Protein AF-A0A2N4XP64-F1 (afdb_monomer_lite)

Radius of gyration: 26.74 Å; chains: 1; bounding box: 37×32×99 Å

pLDDT: mean 75.16, std 13.18, range [38.91, 97.19]

Sequence (146 aa):
MRAGVMRKKNGFTLIELMITVAVIGILAAIAYPSFIDYVRKTKFAHAKDGVMQIGAQLERLVAQASSYPSAQPALGNEYADVTFSYGRSDTNRDYSLGGAMTSWKVWVGINSKGTRCGCSGGSCEAPSSSSFGATTTSCPSGTSAF

Foldseek 3Di:
DDDDDDDDPDDDDPVNVVVVVVVVVVVCVVVVVVVVVVVVVVLLVVQVVVQVVQVVVQVVVCVVPVAGDPDRDDDDPPPVQWDKDKDADPVWRKIKIKTDHPQWIWIWIATSVGFIKIATGRPGDTDHNPVCDNPDPDDPPRIDGD

Structure (mmCIF, N/CA/C/O backbone):
data_AF-A0A2N4XP64-F1
#
_entry.id   AF-A0A2N4XP64-F1
#
loop_
_atom_site.group_PDB
_atom_site.id
_atom_site.type_symbol
_atom_site.label_atom_id
_atom_site.label_alt_id
_atom_site.label_comp_id
_atom_site.label_asym_id
_atom_site.label_entity_id
_atom_site.label_seq_id
_atom_site.pdbx_PDB_ins_code
_atom_site.Cartn_x
_atom_site.Cartn_y
_atom_site.Cartn_z
_atom_site.occupancy
_atom_site.B_iso_or_equiv
_atom_site.auth_seq_id
_atom_site.auth_comp_id
_atom_site.auth_asym_id
_atom_site.auth_atom_id
_atom_site.pdbx_PDB_model_num
ATOM 1 N N . MET A 1 1 ? 5.456 22.746 70.317 1.00 54.84 1 MET A N 1
ATOM 2 C CA . MET A 1 1 ? 4.866 21.535 69.703 1.00 54.84 1 MET A CA 1
ATOM 3 C C . MET A 1 1 ? 4.216 21.947 68.385 1.00 54.84 1 MET A C 1
ATOM 5 O O . MET A 1 1 ? 3.324 22.780 68.415 1.00 54.84 1 MET A O 1
ATOM 9 N N . ARG A 1 2 ? 4.718 21.484 67.230 1.00 58.66 2 ARG A N 1
ATOM 10 C CA . ARG A 1 2 ? 4.145 21.802 65.907 1.00 58.66 2 ARG A CA 1
ATOM 11 C C . ARG A 1 2 ? 3.131 20.718 65.537 1.00 58.66 2 ARG A C 1
ATOM 13 O O . ARG A 1 2 ? 3.509 19.558 65.424 1.00 58.66 2 ARG A O 1
ATOM 20 N N . ALA A 1 3 ? 1.868 21.100 65.367 1.00 63.97 3 ALA A N 1
ATOM 21 C CA . ALA A 1 3 ? 0.824 20.208 64.879 1.00 63.97 3 ALA A CA 1
ATOM 22 C C . ALA A 1 3 ? 1.085 19.877 63.399 1.00 63.97 3 ALA A C 1
ATOM 24 O O . ALA A 1 3 ? 1.105 20.767 62.548 1.00 63.97 3 ALA A O 1
ATOM 25 N N . GLY A 1 4 ? 1.337 18.602 63.102 1.00 70.06 4 GLY A N 1
ATOM 26 C CA . GLY A 1 4 ? 1.486 18.112 61.736 1.00 70.06 4 GLY A CA 1
ATOM 27 C C . GLY A 1 4 ? 0.135 18.100 61.025 1.00 70.06 4 GLY A C 1
ATOM 28 O O . GLY A 1 4 ? -0.801 17.444 61.475 1.00 70.06 4 GLY A O 1
ATOM 29 N N . VAL A 1 5 ? 0.030 18.824 59.911 1.00 72.56 5 VAL A N 1
ATOM 30 C CA . VAL A 1 5 ? -1.145 18.789 59.031 1.00 72.56 5 VAL A CA 1
ATOM 31 C C . VAL A 1 5 ? -1.254 17.389 58.422 1.00 72.56 5 VAL A C 1
ATOM 33 O O . VAL A 1 5 ? -0.463 17.020 57.553 1.00 72.56 5 VAL A O 1
ATOM 36 N N . MET A 1 6 ? -2.235 16.600 58.867 1.00 71.12 6 MET A N 1
ATOM 37 C CA . MET A 1 6 ? -2.544 15.307 58.258 1.00 71.12 6 MET A CA 1
ATOM 38 C C . MET A 1 6 ? -3.151 15.528 56.870 1.00 71.12 6 MET A C 1
ATOM 40 O O . MET A 1 6 ? -4.303 15.936 56.727 1.00 71.12 6 MET A O 1
ATOM 44 N N . ARG A 1 7 ? -2.365 15.264 55.823 1.00 73.44 7 ARG A N 1
ATOM 45 C CA . ARG A 1 7 ? -2.844 15.230 54.437 1.00 73.44 7 ARG A CA 1
ATOM 46 C C . ARG A 1 7 ? -3.786 14.033 54.279 1.00 73.44 7 ARG A C 1
ATOM 48 O O . ARG A 1 7 ? -3.355 12.886 54.374 1.00 73.44 7 ARG A O 1
ATOM 55 N N . LYS A 1 8 ? -5.074 14.300 54.049 1.00 75.19 8 LYS A N 1
ATOM 56 C CA . LYS A 1 8 ? -6.086 13.275 53.758 1.00 75.19 8 LYS A CA 1
ATOM 57 C C . LYS A 1 8 ? -5.679 12.544 52.470 1.00 75.19 8 LYS A C 1
ATOM 59 O O . LYS A 1 8 ? -5.514 13.179 51.430 1.00 75.19 8 LYS A O 1
ATOM 64 N N . LYS A 1 9 ? -5.456 11.229 52.544 1.00 71.94 9 LYS A N 1
ATOM 65 C CA . LYS A 1 9 ? -5.210 10.398 51.358 1.00 71.94 9 LYS A CA 1
ATOM 66 C C . LYS A 1 9 ? -6.552 10.168 50.660 1.00 71.94 9 LYS A C 1
ATOM 68 O O . LYS A 1 9 ? -7.346 9.356 51.123 1.00 71.94 9 LYS A O 1
ATOM 73 N N . ASN A 1 10 ? -6.813 10.906 49.584 1.00 75.81 10 ASN A N 1
ATOM 74 C CA . ASN A 1 10 ? -7.974 10.680 48.725 1.00 75.81 10 ASN A CA 1
ATOM 75 C C . ASN A 1 10 ? -7.633 9.526 47.771 1.00 75.81 10 ASN A C 1
ATOM 77 O O . ASN A 1 10 ? -6.862 9.710 46.833 1.00 75.81 10 ASN A O 1
ATOM 81 N N . GLY A 1 11 ? -8.121 8.323 48.076 1.00 78.75 11 GLY A N 1
ATOM 82 C CA . GLY A 1 11 ? -7.993 7.153 47.206 1.00 78.75 11 GLY A CA 1
ATOM 83 C C . GLY A 1 11 ? -9.131 7.083 46.187 1.00 78.75 11 GLY A C 1
ATOM 84 O O . GLY A 1 11 ? -10.238 7.536 46.472 1.00 78.75 11 GLY A O 1
ATOM 85 N N . PHE A 1 12 ? -8.850 6.505 45.020 1.00 80.88 12 PHE A N 1
ATOM 86 C CA . PHE A 1 12 ? -9.845 6.203 43.988 1.00 80.88 12 PHE A CA 1
ATOM 87 C C . PHE A 1 12 ? -10.814 5.131 44.496 1.00 80.88 12 PHE A C 1
ATOM 89 O O . PHE A 1 12 ? -10.389 4.158 45.127 1.00 80.88 12 PHE A O 1
ATOM 96 N N . THR A 1 13 ? -12.108 5.287 44.233 1.00 91.00 13 THR A N 1
ATOM 97 C CA . THR A 1 13 ? -13.093 4.270 44.629 1.00 91.00 13 THR A CA 1
ATOM 98 C C . THR A 1 13 ? -13.193 3.171 43.567 1.00 91.00 13 THR A C 1
ATOM 100 O O . THR A 1 13 ? -13.011 3.420 42.376 1.00 91.00 13 THR A O 1
ATOM 103 N N . LEU A 1 14 ? -13.503 1.935 43.977 1.00 91.56 14 LEU A N 1
ATOM 104 C CA . LEU A 1 14 ? -13.661 0.808 43.042 1.00 91.56 14 LEU A CA 1
ATOM 105 C C . LEU A 1 14 ? -14.789 1.077 42.032 1.00 91.56 14 LEU A C 1
ATOM 107 O O . LEU A 1 14 ? -14.674 0.739 40.857 1.00 91.56 14 LEU A O 1
ATOM 111 N N . ILE A 1 15 ? -15.845 1.760 42.478 1.00 93.81 15 ILE A N 1
ATOM 112 C CA . ILE A 1 15 ? -16.968 2.145 41.622 1.00 93.81 15 ILE A CA 1
ATOM 113 C C . ILE A 1 15 ? -16.580 3.203 40.580 1.00 93.81 15 ILE A C 1
ATOM 115 O O . ILE A 1 15 ? -16.998 3.104 39.430 1.00 93.81 15 ILE A O 1
ATOM 119 N N . GLU A 1 16 ? -15.728 4.165 40.937 1.00 92.81 16 GLU A N 1
ATOM 120 C CA . GLU A 1 16 ? -15.225 5.185 40.008 1.00 92.81 16 GLU A CA 1
ATOM 121 C C . GLU A 1 16 ? -14.384 4.554 38.894 1.00 92.81 16 GLU A C 1
ATOM 123 O O . GLU A 1 16 ? -14.522 4.924 37.726 1.00 92.81 16 GLU A O 1
ATOM 128 N N . LEU A 1 17 ? -13.594 3.530 39.236 1.00 91.88 17 LEU A N 1
ATOM 129 C CA . LEU A 1 17 ? -12.830 2.742 38.271 1.00 91.88 17 LEU A CA 1
ATOM 130 C C . LEU A 1 17 ? -13.736 1.902 37.356 1.00 91.88 17 LEU A C 1
ATOM 132 O O . LEU A 1 17 ? -13.514 1.845 36.149 1.00 91.88 17 LEU A O 1
ATOM 136 N N . MET A 1 18 ? -14.791 1.283 37.894 1.00 94.38 18 MET A N 1
ATOM 137 C CA . MET A 1 18 ? -15.735 0.514 37.074 1.00 94.38 18 MET A CA 1
ATOM 138 C C . MET A 1 18 ? -16.454 1.383 36.041 1.00 94.38 18 MET A C 1
ATOM 140 O O . MET A 1 18 ? -16.577 0.984 34.882 1.00 94.38 18 MET A O 1
ATOM 144 N N . ILE A 1 19 ? -16.882 2.584 36.434 1.00 95.31 19 ILE A N 1
ATOM 145 C CA . ILE A 1 19 ? -17.546 3.514 35.517 1.00 95.31 19 ILE A CA 1
ATOM 146 C C . ILE A 1 19 ? -16.560 4.014 34.454 1.00 95.31 19 ILE A C 1
ATOM 148 O O . ILE A 1 19 ? -16.902 4.040 33.274 1.00 95.31 19 ILE A O 1
ATOM 152 N N . THR A 1 20 ? -15.323 4.360 34.826 1.00 95.69 20 THR A N 1
ATOM 153 C CA . THR A 1 20 ? -14.322 4.820 33.844 1.00 95.69 20 THR A CA 1
ATOM 154 C C . THR A 1 20 ? -13.982 3.746 32.815 1.00 95.69 20 THR A C 1
ATOM 156 O O . THR A 1 20 ? -13.951 4.047 31.622 1.00 95.69 20 THR A O 1
ATOM 159 N N . VAL A 1 21 ? -13.795 2.490 33.230 1.00 95.81 21 VAL A N 1
ATOM 160 C CA . VAL A 1 21 ? -13.543 1.383 32.290 1.00 95.81 21 VAL A CA 1
ATOM 161 C C . VAL A 1 21 ? -14.752 1.142 31.382 1.00 95.81 21 VAL A C 1
ATOM 163 O O . VAL A 1 21 ? -14.569 0.930 30.184 1.00 95.81 21 VAL A O 1
ATOM 166 N N . ALA A 1 22 ? -15.978 1.240 31.908 1.00 96.31 22 ALA A N 1
ATOM 167 C CA . ALA A 1 22 ? -17.191 1.122 31.100 1.00 96.31 22 ALA A CA 1
ATOM 168 C C . ALA A 1 22 ? -17.268 2.210 30.012 1.00 96.31 22 ALA A C 1
ATOM 170 O O . ALA A 1 22 ? -17.538 1.903 28.851 1.00 96.31 22 ALA A O 1
ATOM 171 N N . VAL A 1 23 ? -16.961 3.468 30.352 1.00 97.06 23 VAL A N 1
ATOM 172 C CA . VAL A 1 23 ? -16.937 4.580 29.385 1.00 97.06 23 VAL A CA 1
ATOM 173 C C . VAL A 1 23 ? -15.839 4.382 28.335 1.00 97.06 23 VAL A C 1
ATOM 175 O O . VAL A 1 23 ? -16.106 4.528 27.142 1.00 97.06 23 VAL A O 1
ATOM 178 N N . ILE A 1 24 ? -14.623 3.998 28.743 1.00 97.19 24 ILE A N 1
ATOM 179 C CA . ILE A 1 24 ? -13.517 3.723 27.809 1.00 97.19 24 ILE A CA 1
ATOM 180 C C . ILE A 1 24 ? -13.876 2.569 26.864 1.00 97.19 24 ILE A C 1
ATOM 182 O O . ILE A 1 24 ? -13.589 2.658 25.673 1.00 97.19 24 ILE A O 1
ATOM 186 N N . GLY A 1 25 ? -14.545 1.521 27.356 1.00 97.00 25 GLY A N 1
ATOM 187 C CA . GLY A 1 25 ? -15.003 0.398 26.536 1.00 97.00 25 GLY A CA 1
ATOM 188 C C . GLY A 1 25 ? -15.965 0.825 25.423 1.00 97.00 25 GLY A C 1
ATOM 189 O O . GLY A 1 25 ? -15.792 0.418 24.274 1.00 97.00 25 GLY A O 1
ATOM 190 N N . ILE A 1 26 ? -16.927 1.702 25.734 1.00 96.69 26 ILE A N 1
ATOM 191 C CA . ILE A 1 26 ? -17.875 2.247 24.747 1.00 96.69 26 ILE A CA 1
ATOM 192 C C . ILE A 1 26 ? -17.138 3.080 23.689 1.00 96.69 26 ILE A C 1
ATOM 194 O O . ILE A 1 26 ? -17.367 2.906 22.492 1.00 96.69 26 ILE A O 1
ATOM 198 N N . LEU A 1 27 ? -16.221 3.955 24.114 1.00 97.06 27 LEU A N 1
ATOM 199 C CA . LEU A 1 27 ? -15.435 4.780 23.193 1.00 97.06 27 LEU A CA 1
ATOM 200 C C . LEU A 1 27 ? -14.538 3.924 22.292 1.00 97.06 27 LEU A C 1
ATOM 202 O O . LEU A 1 27 ? -14.487 4.149 21.083 1.00 97.06 27 LEU A O 1
ATOM 206 N N . ALA A 1 28 ? -13.865 2.919 22.858 1.00 96.06 28 ALA A N 1
ATOM 207 C CA . ALA A 1 28 ? -12.986 2.020 22.122 1.00 96.06 28 ALA A CA 1
ATOM 208 C C . ALA A 1 28 ? -13.750 1.205 21.070 1.00 96.06 28 ALA A C 1
ATOM 210 O O . ALA A 1 28 ? -13.258 1.061 19.954 1.00 96.06 28 ALA A O 1
ATOM 211 N N . ALA A 1 29 ? -14.964 0.736 21.377 1.00 95.56 29 ALA A N 1
ATOM 212 C CA . ALA A 1 29 ? -15.784 -0.028 20.435 1.00 95.56 29 ALA A CA 1
ATOM 213 C C . ALA A 1 29 ? -16.097 0.751 19.143 1.00 95.56 29 ALA A C 1
ATOM 215 O O . ALA A 1 29 ? -16.116 0.169 18.061 1.00 95.56 29 ALA A O 1
ATOM 216 N N . ILE A 1 30 ? -16.298 2.069 19.243 1.00 95.12 30 ILE A N 1
ATOM 217 C CA . ILE A 1 30 ? -16.590 2.935 18.090 1.00 95.12 30 ILE A CA 1
ATOM 218 C C . ILE A 1 30 ? -15.292 3.415 17.419 1.00 95.12 30 ILE A C 1
ATOM 220 O O . ILE A 1 30 ? -15.194 3.452 16.192 1.00 95.12 30 ILE A O 1
ATOM 224 N N . ALA A 1 31 ? -14.278 3.774 18.209 1.00 95.06 31 ALA A N 1
ATOM 225 C CA . ALA A 1 31 ? -13.039 4.360 17.702 1.00 95.06 31 ALA A CA 1
ATOM 226 C C . ALA A 1 31 ? -12.111 3.336 17.029 1.00 95.06 31 ALA A C 1
ATOM 228 O O . ALA A 1 31 ? -11.453 3.658 16.039 1.00 95.06 31 ALA A O 1
ATOM 229 N N . TYR A 1 32 ? -12.059 2.102 17.537 1.00 94.25 32 TYR A N 1
ATOM 230 C CA . TYR A 1 32 ? -11.142 1.068 17.060 1.00 94.25 32 TYR A CA 1
ATOM 231 C C . TYR A 1 32 ? -11.299 0.709 15.569 1.00 94.25 32 TYR A C 1
ATOM 233 O O . TYR A 1 32 ? -10.291 0.754 14.858 1.00 94.25 32 TYR A O 1
ATOM 241 N N . PRO A 1 33 ? -12.506 0.406 15.038 1.00 92.75 33 PRO A N 1
ATOM 242 C CA . PRO A 1 33 ? -12.648 0.096 13.613 1.00 92.75 33 PRO A CA 1
ATOM 243 C C . PRO A 1 33 ? -12.250 1.281 12.719 1.00 92.75 33 PRO A C 1
ATOM 245 O O . PRO A 1 33 ? -11.524 1.100 11.743 1.00 92.75 33 PRO A O 1
ATOM 248 N N . SER A 1 34 ? -12.637 2.503 13.103 1.00 92.50 34 SER A N 1
ATOM 249 C CA . SER A 1 34 ? -12.284 3.731 12.375 1.00 92.50 34 SER A CA 1
ATOM 250 C C . SER A 1 34 ? -10.768 3.959 12.320 1.00 92.50 34 SER A C 1
ATOM 252 O O . SER A 1 34 ? -10.216 4.305 11.273 1.00 92.50 34 SER A O 1
ATOM 254 N N . PHE A 1 35 ? -10.066 3.699 13.427 1.00 91.69 35 PHE A N 1
ATOM 255 C CA . PHE A 1 35 ? -8.613 3.827 13.488 1.00 91.69 35 PHE A CA 1
ATOM 256 C C . PHE A 1 35 ? -7.897 2.845 12.549 1.00 91.69 35 PHE A C 1
ATOM 258 O O . PHE A 1 35 ? -6.954 3.231 11.856 1.00 91.69 35 PHE A O 1
ATOM 265 N N . ILE A 1 36 ? -8.358 1.594 12.467 1.00 89.38 36 ILE A N 1
ATOM 266 C CA . ILE A 1 36 ? -7.77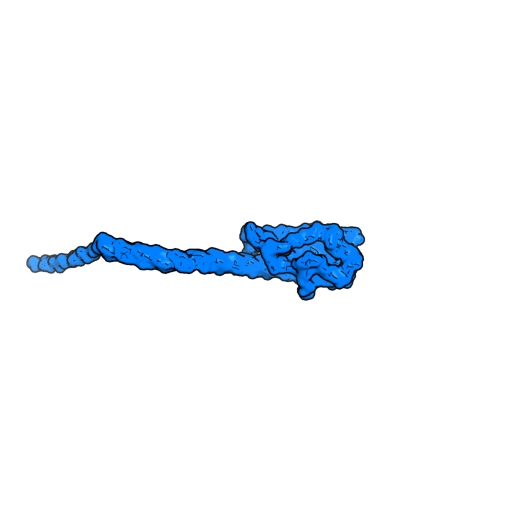8 0.603 11.549 1.00 89.38 36 ILE A CA 1
ATOM 267 C C . ILE A 1 36 ? -7.942 1.052 10.093 1.00 89.38 36 ILE A C 1
ATOM 269 O O . ILE A 1 36 ? -6.991 0.969 9.312 1.00 89.38 36 ILE A O 1
ATOM 273 N N . ASP A 1 37 ? -9.119 1.552 9.720 1.00 86.88 37 ASP A N 1
ATOM 274 C CA . ASP A 1 37 ? -9.362 2.042 8.363 1.00 86.88 37 ASP A CA 1
ATOM 275 C C . ASP A 1 37 ? -8.524 3.278 8.029 1.00 86.88 37 ASP A C 1
ATOM 277 O O . ASP A 1 37 ? -8.024 3.396 6.907 1.00 86.88 37 ASP A O 1
ATOM 281 N N . TYR A 1 38 ? -8.305 4.170 8.998 1.00 88.94 38 TYR A N 1
ATOM 282 C CA . TYR A 1 38 ? -7.394 5.301 8.836 1.00 88.94 38 TYR A CA 1
ATOM 283 C C . TYR A 1 38 ? -5.968 4.832 8.520 1.00 88.94 38 TYR A C 1
ATOM 285 O O . TYR A 1 38 ? -5.384 5.269 7.529 1.00 88.94 38 TYR A O 1
ATOM 293 N N . VAL A 1 39 ? -5.439 3.879 9.293 1.00 86.88 39 VAL A N 1
ATOM 294 C CA . VAL A 1 39 ? -4.099 3.318 9.062 1.00 86.88 39 VAL A CA 1
ATOM 295 C C . VAL A 1 39 ? -4.004 2.605 7.707 1.00 86.88 39 VAL A C 1
ATOM 297 O O . VAL A 1 39 ? -2.980 2.689 7.037 1.00 86.88 39 VAL A O 1
ATOM 300 N N . ARG A 1 40 ? -5.062 1.928 7.243 1.00 82.94 40 ARG A N 1
ATOM 301 C CA . ARG A 1 40 ? -5.082 1.336 5.890 1.00 82.94 40 ARG A CA 1
ATOM 302 C C . ARG A 1 40 ? -5.022 2.401 4.792 1.00 82.94 40 ARG A C 1
ATOM 304 O O . ARG A 1 40 ? -4.334 2.205 3.794 1.00 82.94 40 ARG A O 1
ATOM 311 N N . LYS A 1 41 ? -5.730 3.521 4.962 1.00 83.81 41 LYS A N 1
ATOM 312 C CA . LYS A 1 41 ? -5.743 4.623 3.986 1.00 83.81 41 LYS A CA 1
ATOM 313 C C . LYS A 1 41 ? -4.395 5.330 3.895 1.00 83.81 41 LYS A C 1
ATOM 315 O O . LYS A 1 41 ? -3.956 5.624 2.786 1.00 83.81 41 LYS A O 1
ATOM 320 N N . THR A 1 42 ? -3.733 5.582 5.026 1.00 85.31 42 THR A N 1
ATOM 321 C CA . THR A 1 42 ? -2.398 6.203 5.031 1.00 85.31 42 THR A CA 1
ATOM 322 C C . THR A 1 42 ? -1.382 5.307 4.337 1.00 85.31 42 THR A C 1
ATOM 324 O O . THR A 1 42 ? -0.663 5.759 3.453 1.00 85.31 42 THR A O 1
ATOM 327 N N . LYS A 1 43 ? -1.407 4.010 4.647 1.00 80.94 43 LYS A N 1
ATOM 328 C CA . LYS A 1 43 ? -0.632 2.982 3.951 1.00 80.94 43 LYS A CA 1
ATOM 329 C C . LYS A 1 43 ? -0.862 3.040 2.439 1.00 80.94 43 LYS A C 1
ATOM 331 O O . LYS A 1 43 ? 0.084 3.241 1.683 1.00 80.94 43 LYS A O 1
ATOM 336 N N . PHE A 1 44 ? -2.108 2.969 1.981 1.00 79.38 44 PHE A N 1
ATOM 337 C CA . PHE A 1 44 ? -2.414 3.059 0.552 1.00 79.38 44 PHE A CA 1
ATOM 338 C C . PHE A 1 44 ? -1.869 4.338 -0.111 1.00 79.38 44 PHE A C 1
ATOM 340 O O . PHE A 1 44 ? -1.342 4.270 -1.222 1.00 79.38 44 PHE A O 1
ATOM 347 N N . ALA A 1 45 ? -1.949 5.485 0.570 1.00 82.88 45 ALA A N 1
ATOM 348 C CA . ALA A 1 45 ? -1.354 6.728 0.085 1.00 82.88 45 ALA A CA 1
ATOM 349 C C . ALA A 1 45 ? 0.168 6.597 -0.087 1.00 82.88 45 ALA A C 1
ATOM 351 O O . ALA A 1 45 ? 0.681 6.917 -1.153 1.00 82.88 45 ALA A O 1
ATOM 352 N N . HIS A 1 46 ? 0.870 6.009 0.887 1.00 82.75 46 HIS A N 1
ATOM 353 C CA . HIS A 1 46 ? 2.306 5.733 0.782 1.00 82.75 46 HIS A CA 1
ATOM 354 C C . HIS A 1 46 ? 2.662 4.822 -0.402 1.00 82.75 46 HIS A C 1
ATOM 356 O O . HIS A 1 46 ? 3.624 5.097 -1.118 1.00 82.75 46 HIS A O 1
ATOM 362 N N . ALA A 1 47 ? 1.879 3.766 -0.662 1.00 78.25 47 ALA A N 1
ATOM 363 C CA . ALA A 1 47 ? 2.088 2.929 -1.848 1.00 78.25 47 ALA A CA 1
ATOM 364 C C . ALA A 1 47 ? 1.907 3.726 -3.143 1.00 78.25 47 ALA A C 1
ATOM 366 O O . ALA A 1 47 ? 2.727 3.612 -4.053 1.00 78.25 47 ALA A O 1
ATOM 367 N N . LYS A 1 48 ? 0.848 4.538 -3.230 1.00 79.19 48 LYS A N 1
ATOM 368 C CA . LYS A 1 48 ? 0.587 5.376 -4.403 1.00 79.19 48 LYS A CA 1
ATOM 369 C C . LYS A 1 48 ? 1.726 6.367 -4.641 1.00 79.19 48 LYS A C 1
ATOM 371 O O . LYS A 1 48 ? 2.223 6.449 -5.762 1.00 79.19 48 LYS A O 1
ATOM 376 N N . ASP A 1 49 ? 2.161 7.061 -3.598 1.00 83.50 49 ASP A N 1
ATOM 377 C CA . ASP A 1 49 ? 3.235 8.048 -3.680 1.00 83.50 49 ASP A CA 1
ATOM 378 C C . ASP A 1 49 ? 4.555 7.392 -4.097 1.00 83.50 49 ASP A C 1
ATOM 380 O O . ASP A 1 49 ? 5.207 7.864 -5.029 1.00 83.50 49 ASP A O 1
ATOM 384 N N . GLY A 1 50 ? 4.910 6.252 -3.493 1.00 81.31 50 GLY A N 1
ATOM 385 C CA . GLY A 1 50 ? 6.109 5.499 -3.864 1.00 81.31 50 GLY A CA 1
ATOM 386 C C . GLY A 1 50 ? 6.089 5.038 -5.324 1.00 81.31 50 GLY A C 1
ATOM 387 O O . GLY A 1 50 ? 7.073 5.204 -6.047 1.00 81.31 50 GLY A O 1
ATOM 388 N N . VAL A 1 51 ? 4.947 4.530 -5.800 1.00 77.62 51 VAL A N 1
ATOM 389 C CA . VAL A 1 51 ? 4.778 4.113 -7.200 1.00 77.62 51 VAL A CA 1
ATOM 390 C C . VAL A 1 51 ? 4.928 5.302 -8.162 1.00 77.62 51 VAL A C 1
ATOM 392 O O . VAL A 1 51 ? 5.618 5.188 -9.177 1.00 77.62 51 VAL A O 1
ATOM 395 N N . MET A 1 52 ? 4.348 6.463 -7.842 1.00 80.12 52 MET A N 1
ATOM 396 C CA . MET A 1 52 ? 4.485 7.671 -8.667 1.00 80.12 52 MET A CA 1
ATOM 397 C C . MET A 1 52 ? 5.920 8.211 -8.686 1.00 80.12 52 MET A C 1
ATOM 399 O O . MET A 1 52 ? 6.412 8.610 -9.743 1.00 80.12 52 MET A O 1
ATOM 403 N N . GLN A 1 53 ? 6.612 8.188 -7.546 1.00 83.06 53 GLN A N 1
ATOM 404 C CA . GLN A 1 53 ? 8.002 8.632 -7.453 1.00 83.06 53 GLN A CA 1
ATOM 405 C C . GLN A 1 53 ? 8.941 7.757 -8.290 1.00 83.06 53 GLN A C 1
ATOM 407 O O . GLN A 1 53 ? 9.757 8.293 -9.041 1.00 83.06 53 GLN A O 1
ATOM 412 N N . ILE A 1 54 ? 8.811 6.427 -8.222 1.00 78.81 54 ILE A N 1
ATOM 413 C CA . ILE A 1 54 ? 9.614 5.524 -9.064 1.00 78.81 54 ILE A CA 1
ATOM 414 C C . ILE A 1 54 ? 9.262 5.722 -10.537 1.00 78.81 54 ILE A C 1
ATOM 416 O O . ILE A 1 54 ? 10.168 5.765 -11.364 1.00 78.81 54 ILE A O 1
ATOM 420 N N . GLY A 1 55 ? 7.977 5.874 -10.879 1.00 77.62 55 GLY A N 1
ATOM 421 C CA . GLY A 1 55 ? 7.549 6.157 -12.251 1.00 77.62 55 GLY A CA 1
ATOM 422 C C . GLY A 1 55 ? 8.256 7.385 -12.830 1.00 77.62 55 GLY A C 1
ATOM 423 O O . GLY A 1 55 ? 8.867 7.307 -13.893 1.00 77.62 55 GLY A O 1
ATOM 424 N N . ALA A 1 56 ? 8.291 8.484 -12.073 1.00 81.75 56 ALA A N 1
ATOM 425 C CA . ALA A 1 56 ? 8.999 9.697 -12.475 1.00 81.75 56 ALA A CA 1
ATOM 426 C C . ALA A 1 56 ? 10.522 9.494 -12.604 1.00 81.75 56 ALA A C 1
ATOM 428 O O . ALA A 1 56 ? 11.151 10.055 -13.503 1.00 81.75 56 ALA A O 1
ATOM 429 N N . GLN A 1 57 ? 11.138 8.695 -11.727 1.00 82.25 57 GLN A N 1
ATOM 430 C CA . GLN A 1 57 ? 12.561 8.354 -11.842 1.00 82.25 57 GLN A CA 1
ATOM 431 C C . GLN A 1 57 ? 12.844 7.508 -13.090 1.00 82.25 57 GLN A C 1
ATOM 433 O O . GLN A 1 57 ? 13.808 7.781 -13.802 1.00 82.25 57 GLN A O 1
ATOM 438 N N . LEU A 1 58 ? 11.990 6.527 -13.390 1.00 78.50 58 LEU A N 1
ATOM 439 C CA . LEU A 1 58 ? 12.088 5.703 -14.594 1.00 78.50 58 LEU A CA 1
ATOM 440 C C . LEU A 1 58 ? 11.996 6.557 -15.858 1.00 78.50 58 LEU A C 1
ATOM 442 O O . LEU A 1 58 ? 12.815 6.392 -16.755 1.00 78.50 58 LEU A O 1
ATOM 446 N N . GLU A 1 59 ? 11.066 7.510 -15.910 1.00 80.38 59 GLU A N 1
ATOM 447 C CA . GLU A 1 59 ? 10.939 8.440 -17.038 1.00 80.38 59 GLU A CA 1
ATOM 448 C C . GLU A 1 59 ? 12.197 9.291 -17.237 1.00 80.38 59 GLU A C 1
ATOM 450 O O . GLU A 1 59 ? 12.664 9.447 -18.366 1.00 80.38 59 GLU A O 1
ATOM 455 N N . ARG A 1 60 ? 12.803 9.787 -16.148 1.00 84.62 60 ARG A N 1
ATOM 456 C CA . ARG A 1 60 ? 14.086 10.509 -16.215 1.00 84.62 60 ARG A CA 1
ATOM 457 C C . ARG A 1 60 ? 15.211 9.625 -16.752 1.00 84.62 60 ARG A C 1
ATOM 459 O O . ARG A 1 60 ? 16.001 10.089 -17.568 1.00 84.62 60 ARG A O 1
ATOM 466 N N . LEU A 1 61 ? 15.281 8.366 -16.317 1.00 82.75 61 LEU A N 1
ATOM 467 C CA . LEU A 1 61 ? 16.292 7.416 -16.789 1.00 82.75 61 LEU A CA 1
ATOM 468 C C . LEU A 1 61 ? 16.095 7.068 -18.266 1.00 82.75 61 LEU A C 1
ATOM 470 O O . LEU A 1 61 ? 17.065 7.027 -19.015 1.00 82.75 61 LEU A O 1
ATOM 474 N N . VAL A 1 62 ? 14.855 6.879 -18.713 1.00 82.31 62 VAL A N 1
ATOM 475 C CA . VAL A 1 62 ? 14.545 6.591 -20.122 1.00 82.31 62 VAL A CA 1
ATOM 476 C C . VAL A 1 62 ? 14.859 7.784 -21.012 1.00 82.31 62 VAL A C 1
ATOM 478 O O . VAL A 1 62 ? 15.394 7.595 -22.102 1.00 82.31 62 VAL A O 1
ATOM 481 N N . ALA A 1 63 ? 14.610 9.007 -20.538 1.00 84.88 63 ALA A N 1
ATOM 482 C CA . ALA A 1 63 ? 15.008 10.218 -21.249 1.00 84.88 63 ALA A CA 1
ATOM 483 C C . ALA A 1 63 ? 16.534 10.312 -21.457 1.00 84.88 63 ALA A C 1
ATOM 485 O O . ALA A 1 63 ? 16.975 10.914 -22.431 1.00 84.88 63 ALA A O 1
ATOM 486 N N . GLN A 1 64 ? 17.341 9.700 -20.580 1.00 86.31 64 GLN A N 1
ATOM 487 C CA . GLN A 1 64 ? 18.806 9.685 -20.684 1.00 86.31 64 GLN A CA 1
ATOM 488 C C . GLN A 1 64 ? 19.350 8.470 -21.455 1.00 86.31 64 GLN A C 1
ATOM 490 O O . GLN A 1 64 ? 20.265 8.609 -22.260 1.00 86.31 64 GLN A O 1
ATOM 495 N N . ALA A 1 65 ? 18.800 7.278 -21.216 1.00 79.44 65 ALA A N 1
ATOM 496 C CA . ALA A 1 65 ? 19.339 5.997 -21.685 1.00 79.44 65 ALA A CA 1
ATOM 497 C C . ALA A 1 65 ? 18.509 5.335 -22.806 1.00 79.44 65 ALA A C 1
ATOM 499 O O . ALA A 1 65 ? 18.799 4.206 -23.206 1.00 79.44 65 ALA A O 1
ATOM 500 N N . SER A 1 66 ? 17.460 6.005 -23.310 1.00 79.06 66 SER A N 1
ATOM 501 C CA . SER A 1 66 ? 16.541 5.543 -24.376 1.00 79.06 66 SER A CA 1
ATOM 502 C C . SER A 1 66 ? 15.841 4.197 -24.123 1.00 79.06 66 SER A C 1
ATOM 504 O O . SER A 1 66 ? 15.177 3.648 -25.008 1.00 79.06 66 SER A O 1
ATOM 506 N N . SER A 1 67 ? 15.992 3.640 -22.925 1.00 76.44 67 SER A N 1
ATOM 507 C CA . SER A 1 67 ? 15.451 2.352 -22.514 1.00 76.44 67 SER A CA 1
ATOM 508 C C . SER A 1 67 ? 15.194 2.354 -21.011 1.00 76.44 67 SER A C 1
ATOM 510 O O . SER A 1 67 ? 15.864 3.059 -20.254 1.00 76.44 67 SER A O 1
ATOM 512 N N . TYR A 1 68 ? 14.202 1.577 -20.575 1.00 76.50 68 TYR A N 1
ATOM 513 C CA . TYR A 1 68 ? 13.972 1.337 -19.151 1.00 76.50 68 TYR A CA 1
ATOM 514 C C . TYR A 1 68 ? 15.168 0.571 -18.553 1.00 76.50 68 TYR A C 1
ATOM 516 O O . TYR A 1 68 ? 15.879 -0.089 -19.304 1.00 76.50 68 TYR A O 1
ATOM 524 N N . PRO A 1 69 ? 15.453 0.652 -17.244 1.00 78.00 69 PRO A N 1
ATOM 525 C CA . PRO A 1 69 ? 16.493 -0.151 -16.592 1.00 78.00 69 PRO A CA 1
ATOM 526 C C . PRO A 1 69 ? 16.062 -1.621 -16.434 1.00 78.00 69 PRO A C 1
ATOM 528 O O . PRO A 1 69 ? 14.882 -1.935 -16.457 1.00 78.00 69 PRO A O 1
ATOM 531 N N . SER A 1 70 ? 16.998 -2.571 -16.349 1.00 74.00 70 SER A N 1
ATOM 532 C CA . SER A 1 70 ? 16.677 -4.002 -16.141 1.00 74.00 70 SER A CA 1
ATOM 533 C C . SER A 1 70 ? 16.456 -4.358 -14.669 1.00 74.00 70 SER A C 1
ATOM 535 O O . SER A 1 70 ? 15.914 -5.415 -14.361 1.00 74.00 70 SER A O 1
ATOM 537 N N . ALA A 1 71 ? 16.842 -3.459 -13.766 1.00 71.25 71 ALA A N 1
ATOM 538 C CA . ALA A 1 71 ? 16.615 -3.566 -12.336 1.00 71.25 71 ALA A CA 1
ATOM 539 C C . ALA A 1 71 ? 15.666 -2.458 -11.871 1.00 71.25 71 ALA A C 1
ATOM 541 O O . ALA A 1 71 ? 15.654 -1.358 -12.432 1.00 71.25 71 ALA A O 1
ATOM 542 N N . GLN A 1 72 ? 14.899 -2.747 -10.819 1.00 68.38 72 GLN A N 1
ATOM 543 C CA . GLN A 1 72 ? 14.102 -1.735 -10.137 1.00 68.38 72 GLN A CA 1
ATOM 544 C C . GLN A 1 72 ? 15.027 -0.604 -9.659 1.00 68.38 72 GLN A C 1
ATOM 546 O O . GLN A 1 72 ? 16.037 -0.899 -9.012 1.00 68.38 72 GLN A O 1
ATOM 551 N N . PRO A 1 73 ? 14.704 0.674 -9.924 1.00 68.69 73 PRO A N 1
ATOM 552 C CA . PRO A 1 73 ? 15.386 1.784 -9.275 1.00 68.69 73 PRO A CA 1
ATOM 553 C C . PRO A 1 73 ? 15.300 1.593 -7.763 1.00 68.69 73 PRO A C 1
ATOM 555 O O . PRO A 1 73 ? 14.212 1.368 -7.228 1.00 68.69 73 PRO A O 1
ATOM 558 N N . ALA A 1 74 ? 16.441 1.628 -7.077 1.00 65.38 74 ALA A N 1
ATOM 559 C CA . ALA A 1 74 ? 16.455 1.518 -5.629 1.00 65.38 74 ALA A CA 1
ATOM 560 C C . ALA A 1 74 ? 15.709 2.723 -5.048 1.00 65.38 74 ALA A C 1
ATOM 562 O O . ALA A 1 74 ? 16.218 3.842 -5.063 1.00 65.38 74 ALA A O 1
ATOM 563 N N . LEU A 1 75 ? 14.508 2.497 -4.523 1.00 60.53 75 LEU A N 1
ATOM 564 C CA . LEU A 1 75 ? 14.025 3.371 -3.477 1.00 60.53 75 LEU A CA 1
ATOM 565 C C . LEU A 1 75 ? 14.749 2.970 -2.202 1.00 60.53 75 LEU A C 1
ATOM 567 O O . LEU A 1 75 ? 14.849 1.783 -1.883 1.00 60.53 75 LEU A O 1
ATOM 571 N N . GLY A 1 76 ? 15.223 3.964 -1.455 1.00 55.34 76 GLY A N 1
ATOM 572 C CA . GLY A 1 76 ? 15.432 3.754 -0.031 1.00 55.34 76 GLY A CA 1
ATOM 573 C C . GLY A 1 76 ? 14.148 3.170 0.559 1.00 55.34 76 GLY A C 1
ATOM 574 O O . GLY A 1 76 ? 13.056 3.454 0.070 1.00 55.34 76 GLY A O 1
ATOM 575 N N . ASN A 1 77 ? 14.277 2.320 1.571 1.00 53.91 77 ASN A N 1
ATOM 576 C CA . ASN A 1 77 ? 13.169 1.634 2.241 1.00 53.91 77 ASN A CA 1
ATOM 577 C C . ASN A 1 77 ? 12.267 2.612 3.032 1.00 53.91 77 ASN A C 1
ATOM 579 O O . ASN A 1 77 ? 12.010 2.407 4.214 1.00 53.91 77 ASN A O 1
ATOM 583 N N . GLU A 1 78 ? 11.826 3.707 2.413 1.00 65.94 78 GLU A N 1
ATOM 584 C CA . GLU A 1 78 ? 11.103 4.815 3.037 1.00 65.94 78 GLU A CA 1
ATOM 585 C C . GLU A 1 78 ? 9.697 4.389 3.478 1.00 65.94 78 GLU A C 1
ATOM 587 O O . GLU A 1 78 ? 9.134 4.950 4.414 1.00 65.94 78 GLU A O 1
ATOM 592 N N . TYR A 1 79 ? 9.178 3.306 2.890 1.00 65.88 79 TYR A N 1
ATOM 593 C CA . TYR A 1 79 ? 7.892 2.711 3.239 1.00 65.88 79 TYR A CA 1
ATOM 594 C C . TYR A 1 79 ? 8.050 1.215 3.545 1.00 65.88 79 TYR A C 1
ATOM 596 O O . TYR A 1 79 ? 7.762 0.366 2.709 1.00 65.88 79 TYR A O 1
ATOM 604 N N . ALA A 1 80 ? 8.491 0.884 4.765 1.00 66.56 80 ALA A N 1
ATOM 605 C CA . ALA A 1 80 ? 8.744 -0.495 5.225 1.00 66.56 80 ALA A CA 1
ATOM 606 C C . ALA A 1 80 ? 7.516 -1.438 5.193 1.00 66.56 80 ALA A C 1
ATOM 608 O O . ALA A 1 80 ? 7.649 -2.648 5.351 1.00 66.56 80 ALA A O 1
ATOM 609 N N . ASP A 1 81 ? 6.321 -0.880 5.012 1.00 72.00 81 ASP A N 1
ATOM 610 C CA . ASP A 1 81 ? 5.037 -1.581 4.919 1.00 72.00 81 ASP A CA 1
ATOM 611 C C . ASP A 1 81 ? 4.653 -1.972 3.476 1.00 72.00 81 ASP A C 1
ATOM 613 O O . ASP A 1 81 ? 3.815 -2.853 3.276 1.00 72.00 81 ASP A O 1
ATOM 617 N N . VAL A 1 82 ? 5.275 -1.347 2.471 1.00 74.69 82 VAL A N 1
ATOM 618 C CA . VAL A 1 82 ? 4.939 -1.527 1.056 1.00 74.69 82 VAL A CA 1
ATOM 619 C C . VAL A 1 82 ? 5.984 -2.424 0.403 1.00 74.69 82 VAL A C 1
ATOM 621 O O . VAL A 1 82 ? 7.169 -2.099 0.382 1.00 74.69 82 VAL A O 1
ATOM 624 N N . THR A 1 83 ? 5.552 -3.528 -0.204 1.00 77.50 83 THR A N 1
ATOM 625 C CA . THR A 1 83 ? 6.434 -4.305 -1.086 1.00 77.50 83 THR A CA 1
ATOM 626 C C . THR A 1 83 ? 6.322 -3.766 -2.503 1.00 77.5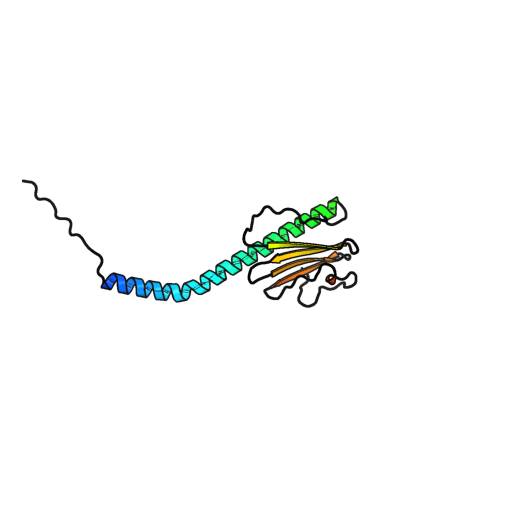0 83 THR A C 1
ATOM 628 O O . THR A 1 83 ? 5.254 -3.841 -3.110 1.00 77.50 83 THR A O 1
ATOM 631 N N . PHE A 1 84 ? 7.415 -3.235 -3.043 1.00 77.31 84 PHE A N 1
ATOM 632 C CA . PHE A 1 84 ? 7.467 -2.800 -4.436 1.00 77.31 84 PHE A CA 1
ATOM 633 C C . PHE A 1 84 ? 7.908 -3.947 -5.350 1.00 77.31 84 PHE A C 1
ATOM 635 O O . PHE A 1 84 ? 8.750 -4.765 -4.982 1.00 77.31 84 PHE A O 1
ATOM 642 N N . SER A 1 85 ? 7.318 -4.027 -6.538 1.00 76.25 85 SER A N 1
ATOM 643 C CA . SER A 1 85 ? 7.651 -5.009 -7.571 1.00 76.25 85 SER A CA 1
ATOM 644 C C . SER A 1 85 ? 7.800 -4.317 -8.916 1.00 76.25 85 SER A C 1
ATOM 646 O O . SER A 1 85 ? 6.959 -3.504 -9.295 1.00 76.25 85 SER A O 1
ATOM 648 N N . TYR A 1 86 ? 8.839 -4.680 -9.658 1.00 77.94 86 TYR A N 1
ATOM 649 C CA . TYR A 1 86 ? 9.146 -4.135 -10.973 1.00 77.94 86 TYR A CA 1
ATOM 650 C C . TYR A 1 86 ? 9.241 -5.260 -11.998 1.00 77.94 86 TYR A C 1
ATOM 652 O O . TYR A 1 86 ? 9.900 -6.271 -11.758 1.00 77.94 86 TYR A O 1
ATOM 660 N N . GLY A 1 87 ? 8.603 -5.071 -13.149 1.00 76.31 87 GLY A N 1
ATOM 661 C CA . GLY A 1 87 ? 8.678 -5.990 -14.278 1.00 76.31 87 GLY A CA 1
ATOM 662 C C . GLY A 1 87 ? 8.921 -5.232 -15.574 1.00 76.31 87 GLY A C 1
ATOM 663 O O . GLY A 1 87 ? 8.239 -4.246 -15.850 1.00 76.31 87 GLY A O 1
ATOM 664 N N . ARG A 1 88 ? 9.858 -5.718 -16.387 1.00 78.12 88 ARG A N 1
ATOM 665 C CA . ARG A 1 88 ? 10.199 -5.179 -17.708 1.00 78.12 88 ARG A CA 1
ATOM 666 C C . ARG A 1 88 ? 10.055 -6.256 -18.778 1.00 78.12 88 ARG A C 1
ATOM 668 O O . ARG A 1 88 ? 10.294 -7.430 -18.505 1.00 78.12 88 ARG A O 1
ATOM 675 N N . SER A 1 89 ? 9.708 -5.843 -19.995 1.00 74.44 89 SER A N 1
ATOM 676 C CA . SER A 1 89 ? 9.803 -6.667 -21.202 1.00 74.44 89 SER A CA 1
ATOM 677 C C . SER A 1 89 ? 10.782 -6.032 -22.190 1.00 74.44 89 SER A C 1
ATOM 679 O O . SER A 1 89 ? 10.502 -4.976 -22.756 1.00 74.44 89 SER A O 1
ATOM 681 N N . ASP A 1 90 ? 11.937 -6.665 -22.410 1.00 71.50 90 ASP A N 1
ATOM 682 C CA . ASP A 1 90 ? 12.951 -6.189 -23.364 1.00 71.50 90 ASP A CA 1
ATOM 683 C C . ASP A 1 90 ? 12.511 -6.310 -24.819 1.00 71.50 90 ASP A C 1
ATOM 685 O O . ASP A 1 90 ? 12.784 -5.426 -25.630 1.00 71.50 90 ASP A O 1
ATOM 689 N N . THR A 1 91 ? 11.778 -7.377 -25.138 1.00 72.50 91 THR A N 1
ATOM 690 C CA . THR A 1 91 ? 11.252 -7.631 -26.482 1.00 72.50 91 THR A CA 1
ATOM 691 C C . THR A 1 91 ? 10.306 -6.526 -26.931 1.00 72.50 91 THR A C 1
ATOM 693 O O . THR A 1 91 ? 10.259 -6.198 -28.113 1.00 72.50 91 THR A O 1
ATOM 696 N N . ASN A 1 92 ? 9.570 -5.945 -25.985 1.00 67.44 92 ASN A N 1
ATOM 697 C CA . ASN A 1 92 ? 8.493 -5.021 -26.286 1.00 67.44 92 ASN A CA 1
ATOM 698 C C . ASN A 1 92 ? 8.714 -3.605 -25.735 1.00 67.44 92 ASN A C 1
ATOM 700 O O . ASN A 1 92 ? 7.919 -2.723 -26.003 1.00 67.44 92 ASN A O 1
ATOM 704 N N . ARG A 1 93 ? 9.809 -3.348 -25.010 1.00 74.31 93 ARG A N 1
ATOM 705 C CA . ARG A 1 93 ? 10.082 -2.065 -24.328 1.00 74.31 93 ARG A CA 1
ATOM 706 C C . ARG A 1 93 ? 8.970 -1.615 -23.365 1.00 74.31 93 ARG A C 1
ATOM 708 O O . ARG A 1 93 ? 8.800 -0.417 -23.147 1.00 74.31 93 ARG A O 1
ATOM 715 N N . ASP A 1 94 ? 8.266 -2.564 -22.758 1.00 77.81 94 ASP A N 1
ATOM 716 C CA . ASP A 1 94 ? 7.242 -2.282 -21.748 1.00 77.81 94 ASP A CA 1
ATOM 717 C C . ASP A 1 94 ? 7.847 -2.292 -20.342 1.00 77.81 94 ASP A C 1
ATOM 719 O O . ASP A 1 94 ? 8.801 -3.034 -20.064 1.00 77.81 94 ASP A O 1
ATOM 723 N N . TYR A 1 95 ? 7.233 -1.547 -19.425 1.00 79.38 95 TYR A N 1
ATOM 724 C CA . TYR A 1 95 ? 7.503 -1.693 -17.999 1.00 79.38 95 TYR A CA 1
ATOM 725 C C . TYR A 1 95 ? 6.234 -1.640 -17.157 1.00 79.38 95 TYR A C 1
ATOM 727 O O . TYR A 1 95 ? 5.202 -1.093 -17.540 1.00 79.38 95 TYR A O 1
ATOM 735 N N . SER A 1 96 ? 6.363 -2.198 -15.963 1.00 78.56 96 SER A N 1
ATOM 736 C CA . SER A 1 96 ? 5.307 -2.361 -14.987 1.00 78.56 96 SER A CA 1
ATOM 737 C C . SER A 1 96 ? 5.902 -2.179 -13.590 1.00 78.56 96 SER A C 1
ATOM 739 O O . SER A 1 96 ? 7.003 -2.656 -13.304 1.00 78.56 96 SER A O 1
ATOM 741 N N . LEU A 1 97 ? 5.202 -1.452 -12.730 1.00 78.44 97 LEU A N 1
ATOM 742 C CA . LEU A 1 97 ? 5.612 -1.155 -11.368 1.00 78.44 97 LEU A CA 1
ATOM 743 C C . LEU A 1 97 ? 4.404 -1.282 -10.448 1.00 78.44 97 LEU A C 1
ATOM 745 O O . LEU A 1 97 ? 3.384 -0.636 -10.668 1.00 78.44 97 LEU A O 1
ATOM 749 N N . GLY A 1 98 ? 4.531 -2.085 -9.399 1.00 76.88 98 GLY A N 1
ATOM 750 C CA . GLY A 1 98 ? 3.492 -2.287 -8.401 1.00 76.88 98 GLY A CA 1
ATOM 751 C C . GLY A 1 98 ? 3.973 -2.011 -6.984 1.00 76.88 98 GLY A C 1
ATOM 752 O O . GLY A 1 98 ? 5.135 -2.241 -6.663 1.00 76.88 98 GLY A O 1
ATOM 753 N N . GLY A 1 99 ? 3.059 -1.547 -6.137 1.00 76.25 99 GLY A N 1
ATOM 754 C CA . GLY A 1 99 ? 3.168 -1.557 -4.683 1.00 76.25 99 GLY A CA 1
ATOM 755 C C . GLY A 1 99 ? 2.082 -2.466 -4.110 1.00 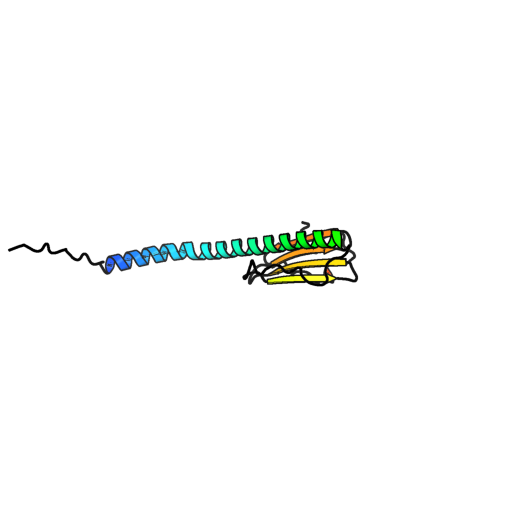76.25 99 GLY A C 1
ATOM 756 O O . GLY A 1 99 ? 0.898 -2.282 -4.402 1.00 76.25 99 GLY A O 1
ATOM 757 N N . ALA A 1 100 ? 2.477 -3.460 -3.319 1.00 72.88 100 ALA A N 1
ATOM 758 C CA . ALA A 1 100 ? 1.579 -4.428 -2.703 1.00 72.88 100 ALA A CA 1
ATOM 759 C C . ALA A 1 100 ? 1.586 -4.307 -1.173 1.00 72.88 100 ALA A C 1
ATOM 761 O O . ALA A 1 100 ? 2.638 -4.180 -0.544 1.00 72.88 100 ALA A O 1
ATOM 762 N N . MET A 1 101 ? 0.385 -4.388 -0.598 1.00 70.88 101 MET A N 1
ATOM 763 C CA . MET A 1 101 ? 0.100 -4.482 0.836 1.00 70.88 101 MET A CA 1
ATOM 764 C C . MET A 1 101 ? -0.702 -5.750 1.125 1.00 70.88 101 MET A C 1
ATOM 766 O O . MET A 1 101 ? -1.184 -6.416 0.211 1.00 70.88 101 MET A O 1
ATOM 770 N N . THR A 1 102 ? -0.943 -6.046 2.404 1.00 69.88 102 THR A N 1
ATOM 771 C CA . THR A 1 102 ? -1.702 -7.232 2.843 1.00 69.88 102 THR A CA 1
ATOM 772 C C . THR A 1 102 ? -3.132 -7.300 2.283 1.00 69.88 102 THR A C 1
ATOM 774 O O . THR A 1 102 ? -3.716 -8.378 2.244 1.00 69.88 102 THR A O 1
ATOM 777 N N . SER A 1 103 ? -3.724 -6.172 1.867 1.00 64.56 103 SER A N 1
ATOM 778 C CA . SER A 1 103 ? -5.123 -6.123 1.393 1.00 64.56 103 SER A CA 1
ATOM 779 C C . SER A 1 103 ? -5.378 -5.214 0.185 1.00 64.56 103 SER A C 1
ATOM 781 O O . SER A 1 103 ? -6.494 -5.199 -0.323 1.00 64.56 103 SER A O 1
ATOM 783 N N . TRP A 1 104 ? -4.388 -4.441 -0.269 1.00 68.50 104 TRP A N 1
ATOM 784 C CA . TRP A 1 104 ? -4.538 -3.488 -1.375 1.00 68.50 104 TRP A CA 1
ATOM 785 C C . TRP A 1 104 ? -3.327 -3.550 -2.300 1.00 68.50 104 TRP A C 1
ATOM 787 O O . TRP A 1 104 ? -2.205 -3.791 -1.852 1.00 68.50 104 TRP A O 1
ATOM 797 N N . LYS A 1 105 ? -3.565 -3.316 -3.592 1.00 73.75 105 LYS A N 1
ATOM 798 C CA . LYS A 1 105 ? -2.536 -3.281 -4.631 1.00 73.75 105 LYS A CA 1
ATOM 799 C C . LYS A 1 105 ? -2.649 -1.973 -5.418 1.00 73.75 105 LYS A C 1
ATOM 801 O O . LYS A 1 105 ? -3.748 -1.479 -5.686 1.00 73.75 105 LYS A O 1
ATOM 806 N N . VAL A 1 106 ? -1.505 -1.405 -5.775 1.00 77.50 106 VAL A N 1
ATOM 807 C CA . VAL A 1 106 ? -1.381 -0.255 -6.677 1.00 77.50 106 VAL A CA 1
ATOM 808 C C . VAL A 1 106 ? -0.409 -0.635 -7.775 1.00 77.50 106 VAL A C 1
ATOM 810 O O . VAL A 1 106 ? 0.619 -1.244 -7.493 1.00 77.50 106 VAL A O 1
ATOM 813 N N . TRP A 1 107 ? -0.722 -0.286 -9.017 1.00 77.50 107 TRP A N 1
ATOM 814 C CA . TRP A 1 107 ? 0.131 -0.601 -10.152 1.00 77.50 107 TRP A CA 1
ATOM 815 C C . TRP A 1 107 ? 0.084 0.494 -11.223 1.00 77.50 107 TRP A C 1
ATOM 817 O O . TRP A 1 107 ? -0.972 1.081 -11.460 1.00 77.50 107 TRP A O 1
ATOM 827 N N . VAL A 1 108 ? 1.221 0.747 -11.875 1.00 79.31 108 VAL A N 1
ATOM 828 C CA . VAL A 1 108 ? 1.372 1.628 -13.044 1.00 79.31 108 VAL A CA 1
ATOM 829 C C . VAL A 1 108 ? 2.350 1.025 -14.048 1.00 79.31 108 VAL A C 1
ATOM 831 O O . VAL A 1 108 ? 3.278 0.308 -13.676 1.00 79.31 108 VAL A O 1
ATOM 834 N N . GLY A 1 109 ? 2.208 1.375 -15.319 1.00 78.69 109 GLY A N 1
ATOM 835 C CA . GLY A 1 109 ? 3.146 0.962 -16.354 1.00 78.69 109 GLY A CA 1
ATOM 836 C C . GLY A 1 109 ? 2.857 1.601 -17.697 1.00 78.69 109 GLY A C 1
ATOM 837 O O . GLY A 1 109 ? 1.847 2.289 -17.879 1.00 78.69 109 GLY A O 1
ATOM 838 N N . ILE A 1 110 ? 3.785 1.396 -18.624 1.00 77.44 110 ILE A N 1
ATOM 839 C CA . ILE A 1 110 ? 3.751 1.989 -19.959 1.00 77.44 110 ILE A CA 1
ATOM 840 C C . ILE A 1 110 ? 4.069 0.908 -20.986 1.00 77.44 110 ILE A C 1
ATOM 842 O O . ILE A 1 110 ? 4.961 0.083 -20.772 1.00 77.44 110 ILE A O 1
ATOM 846 N N . ASN A 1 111 ? 3.332 0.934 -22.096 1.00 75.56 111 ASN A N 1
ATOM 847 C CA . ASN A 1 111 ? 3.571 0.057 -23.237 1.00 75.56 111 ASN A CA 1
ATOM 848 C C . ASN A 1 111 ? 4.566 0.663 -24.250 1.00 75.56 111 ASN A C 1
ATOM 850 O O . ASN A 1 111 ? 4.895 1.850 -24.225 1.00 75.56 111 ASN A O 1
ATOM 854 N N . SER A 1 112 ? 4.967 -0.145 -25.225 1.00 73.50 112 SER A N 1
ATOM 855 C CA . SER A 1 112 ? 5.825 0.216 -26.361 1.00 73.50 112 SER A CA 1
ATOM 856 C C . SER A 1 112 ? 5.361 1.428 -27.184 1.00 73.50 112 SER A C 1
ATOM 858 O O . SER A 1 112 ? 6.159 2.050 -27.889 1.00 73.50 112 SER A O 1
ATOM 860 N N . LYS A 1 113 ? 4.069 1.770 -27.107 1.00 74.75 113 LYS A N 1
ATOM 861 C CA . LYS A 1 113 ? 3.419 2.880 -27.819 1.00 74.75 113 LYS A CA 1
ATOM 862 C C . LYS A 1 113 ? 3.334 4.165 -26.985 1.00 74.75 113 LYS A C 1
ATOM 864 O O . LYS A 1 113 ? 2.890 5.181 -27.512 1.00 74.75 113 LYS A O 1
ATOM 869 N N . GLY A 1 114 ? 3.748 4.139 -25.717 1.00 75.12 114 GLY A N 1
ATOM 870 C CA . GLY A 1 114 ? 3.684 5.282 -24.802 1.00 75.12 114 GLY A CA 1
ATOM 871 C C . GLY A 1 114 ? 2.350 5.445 -24.063 1.00 75.12 114 GLY A C 1
ATOM 872 O O . GLY A 1 114 ? 2.160 6.445 -23.373 1.00 75.12 114 GLY A O 1
ATOM 873 N N . THR A 1 115 ? 1.425 4.488 -24.166 1.00 77.69 115 THR A N 1
ATOM 874 C CA . THR A 1 115 ? 0.177 4.494 -23.391 1.00 77.69 115 THR A CA 1
ATOM 875 C C . THR A 1 115 ? 0.484 4.205 -21.926 1.00 77.69 115 THR A C 1
ATOM 877 O O . THR A 1 115 ? 1.071 3.170 -21.605 1.00 77.69 115 THR A O 1
ATOM 880 N N . ARG A 1 116 ? 0.057 5.107 -21.038 1.00 77.56 116 ARG A N 1
ATOM 881 C CA . ARG A 1 116 ? 0.197 4.976 -19.584 1.00 77.56 116 ARG A CA 1
ATOM 882 C C . ARG A 1 116 ? -1.063 4.347 -19.007 1.00 77.56 116 ARG A C 1
ATOM 884 O O . ARG A 1 116 ? -2.164 4.852 -19.215 1.00 77.56 116 ARG A O 1
ATOM 891 N N . CYS A 1 117 ? -0.897 3.262 -18.268 1.00 78.38 117 CYS A N 1
ATOM 892 C CA . CYS A 1 117 ? -2.001 2.542 -17.651 1.00 78.38 117 CYS A CA 1
ATOM 893 C C . CYS A 1 117 ? -1.713 2.294 -16.183 1.00 78.38 117 CYS A C 1
ATOM 895 O O . CYS A 1 117 ? -0.558 2.177 -15.769 1.00 78.38 117 CYS A O 1
ATOM 897 N N . GLY A 1 118 ? -2.770 2.152 -15.394 1.00 77.31 118 GLY A N 1
ATOM 898 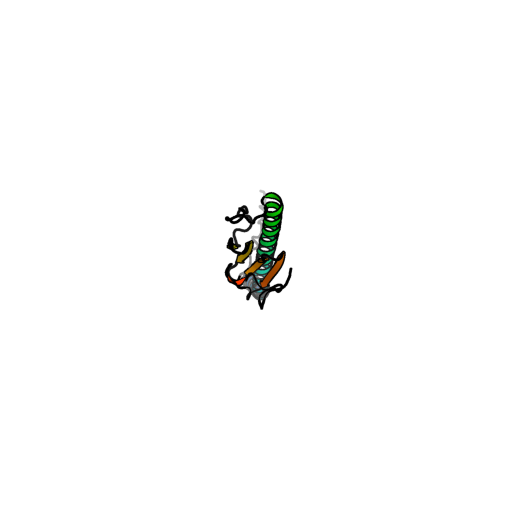C CA . GLY A 1 118 ? -2.626 1.631 -14.054 1.00 77.31 118 GLY A CA 1
ATOM 899 C C . GLY A 1 118 ? -3.919 1.512 -13.275 1.00 77.31 118 GLY A C 1
ATOM 900 O O . GLY A 1 118 ? -5.013 1.697 -13.792 1.00 77.31 118 GLY A O 1
ATOM 901 N N . CYS A 1 119 ? -3.800 1.083 -12.031 1.00 75.94 119 CYS A N 1
ATOM 902 C CA . CYS A 1 119 ? -4.943 0.744 -11.204 1.00 75.94 119 CYS A CA 1
ATOM 903 C C . CYS A 1 119 ? -4.597 0.975 -9.741 1.00 75.94 119 CYS A C 1
ATOM 905 O O . CYS A 1 119 ? -3.469 0.735 -9.302 1.00 75.94 119 CYS A O 1
ATOM 907 N N . SER A 1 120 ? -5.586 1.428 -8.978 1.00 72.69 120 SER A N 1
ATOM 908 C CA . SER A 1 120 ? -5.474 1.565 -7.533 1.00 72.69 120 SER A CA 1
ATOM 909 C C . SER A 1 120 ? -6.738 1.000 -6.880 1.00 72.69 120 SER A C 1
ATOM 911 O O . SER A 1 120 ? -7.824 1.525 -7.121 1.00 72.69 120 SER A O 1
ATOM 913 N N . GLY A 1 121 ? -6.625 -0.097 -6.122 1.00 65.50 121 GLY A N 1
ATOM 914 C CA . GLY A 1 121 ? -7.802 -0.882 -5.735 1.00 65.50 121 GLY A CA 1
ATOM 915 C C . GLY A 1 121 ? -7.501 -2.289 -5.211 1.00 65.50 121 GLY A C 1
ATOM 916 O O . GLY A 1 121 ? -6.454 -2.867 -5.493 1.00 65.50 121 GLY A O 1
ATOM 917 N N . GLY A 1 122 ? -8.450 -2.875 -4.474 1.00 60.88 122 GLY A N 1
ATOM 918 C CA . GLY A 1 122 ? -8.352 -4.252 -3.963 1.00 60.88 122 GLY A CA 1
ATOM 919 C C . GLY A 1 122 ? -8.347 -5.349 -5.044 1.00 60.88 122 GLY A C 1
ATOM 920 O O . GLY A 1 122 ? -7.916 -6.461 -4.763 1.00 60.88 122 GLY A O 1
ATOM 921 N N . SER A 1 123 ? -8.772 -5.047 -6.278 1.00 59.75 123 SER A N 1
ATOM 922 C CA . SER A 1 123 ? -8.799 -5.983 -7.418 1.00 59.75 123 SER A CA 1
ATOM 923 C C . SER A 1 123 ? -7.712 -5.721 -8.469 1.00 59.75 123 SER A C 1
ATOM 925 O O . SER A 1 123 ? -7.756 -6.303 -9.550 1.00 59.75 123 SER A O 1
ATOM 927 N N . CYS A 1 124 ? -6.750 -4.835 -8.195 1.00 60.91 124 CYS A N 1
ATOM 928 C CA . CYS A 1 124 ? -5.675 -4.536 -9.136 1.00 60.91 124 CYS A CA 1
ATOM 929 C C . CYS A 1 124 ? -4.618 -5.646 -9.093 1.00 60.91 124 CYS A C 1
ATOM 931 O O . CYS A 1 124 ? -3.644 -5.564 -8.346 1.00 60.91 124 CYS 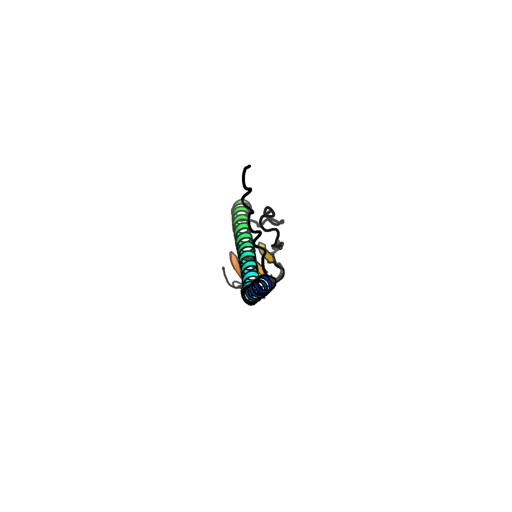A O 1
ATOM 933 N N . GLU A 1 125 ? -4.795 -6.710 -9.869 1.00 60.34 125 GLU A N 1
ATOM 934 C CA . GLU A 1 125 ? -3.683 -7.608 -10.169 1.00 60.34 125 GLU A CA 1
ATOM 935 C C . GLU A 1 125 ? -2.831 -6.971 -11.260 1.00 60.34 125 GLU A C 1
ATOM 937 O O . GLU A 1 125 ? -3.339 -6.615 -12.321 1.00 60.34 125 GLU A O 1
ATOM 942 N N . ALA A 1 126 ? -1.540 -6.774 -10.978 1.00 52.06 126 ALA A N 1
ATOM 943 C CA . ALA A 1 126 ? -0.594 -6.393 -12.012 1.00 52.06 126 ALA A CA 1
ATOM 944 C C . ALA A 1 126 ? -0.611 -7.494 -13.086 1.00 52.06 126 ALA A C 1
ATOM 946 O O . ALA A 1 126 ? -0.353 -8.654 -12.744 1.00 52.06 126 ALA A O 1
ATOM 947 N N . PRO A 1 127 ? -0.906 -7.170 -14.357 1.00 52.06 127 PRO A N 1
ATOM 948 C CA . PRO A 1 127 ? -0.670 -8.103 -15.447 1.00 52.06 127 PRO A CA 1
ATOM 949 C C . PRO A 1 127 ? 0.793 -8.557 -15.393 1.00 52.06 127 PRO A C 1
ATOM 951 O O . PRO A 1 127 ? 1.679 -7.766 -15.050 1.00 52.06 127 PRO A O 1
ATOM 954 N N . SER A 1 128 ? 1.072 -9.817 -15.732 1.00 53.53 128 SER A N 1
ATOM 955 C CA . SER A 1 128 ? 2.448 -10.225 -16.026 1.00 53.53 128 SER A CA 1
ATOM 956 C C . SER A 1 128 ? 3.057 -9.239 -17.033 1.00 53.53 128 SER A C 1
ATOM 958 O O . SER A 1 128 ? 2.356 -8.709 -17.893 1.00 53.53 128 SER A O 1
ATOM 960 N N . SER A 1 129 ? 4.367 -8.993 -16.986 1.00 49.66 129 SER A N 1
ATOM 961 C CA . SER A 1 129 ? 5.043 -8.103 -17.950 1.00 49.66 129 SER A CA 1
ATOM 962 C C . SER A 1 129 ? 4.804 -8.490 -19.424 1.00 49.66 129 SER A C 1
ATOM 964 O O . SER A 1 129 ? 5.011 -7.673 -20.314 1.00 49.66 129 SER A O 1
ATOM 966 N N . SER A 1 130 ? 4.329 -9.715 -19.684 1.00 46.12 130 SER A N 1
ATOM 967 C CA . SER A 1 130 ? 3.882 -10.227 -20.984 1.00 46.12 130 SER A CA 1
ATOM 968 C C . SER A 1 130 ? 2.416 -9.930 -21.348 1.00 46.12 130 SER A C 1
ATOM 970 O O . SER A 1 130 ? 2.068 -9.992 -22.524 1.00 46.12 130 SER A O 1
ATOM 972 N N . SER A 1 131 ? 1.550 -9.604 -20.385 1.00 45.94 131 SER A N 1
ATOM 973 C CA . SER A 1 131 ? 0.130 -9.276 -20.603 1.00 45.94 131 SER A CA 1
ATOM 974 C C . SER A 1 131 ? -0.143 -7.772 -20.743 1.00 45.94 131 SER A C 1
ATOM 976 O O . SER A 1 131 ? -1.276 -7.390 -21.025 1.00 45.94 131 SER A O 1
ATOM 978 N N . PHE A 1 132 ? 0.900 -6.929 -20.678 1.00 52.03 132 PHE A N 1
ATOM 979 C CA . PHE A 1 132 ? 0.844 -5.551 -21.193 1.00 52.03 132 PHE A CA 1
ATOM 980 C C . PHE A 1 132 ? 0.776 -5.449 -22.712 1.00 52.03 132 PHE A C 1
ATOM 982 O O . PHE A 1 132 ? 0.480 -4.365 -23.197 1.00 52.03 132 PHE A O 1
ATOM 989 N N . GLY A 1 133 ? 1.000 -6.564 -23.421 1.00 38.91 133 GLY A N 1
ATOM 990 C CA . GLY A 1 133 ? 0.670 -6.780 -24.828 1.00 38.91 133 GLY A CA 1
ATOM 991 C C . GLY A 1 133 ? 1.043 -5.636 -25.775 1.00 38.91 133 GLY A C 1
ATOM 992 O O . GLY A 1 133 ? 0.341 -4.637 -25.862 1.00 38.91 133 GLY A O 1
ATOM 993 N N . ALA A 1 134 ? 2.057 -5.858 -26.613 1.00 41.06 134 ALA A N 1
ATOM 994 C CA . ALA A 1 134 ? 2.536 -5.024 -27.735 1.00 41.06 134 ALA A CA 1
ATOM 995 C C . ALA A 1 134 ? 1.504 -4.367 -28.661 1.00 41.06 134 ALA A C 1
ATOM 997 O O . ALA A 1 134 ? 1.871 -3.584 -29.539 1.00 41.06 134 ALA A O 1
ATOM 998 N N . THR A 1 135 ? 0.234 -4.713 -28.516 1.00 40.69 135 THR A N 1
ATOM 999 C CA . THR A 1 135 ? -0.783 -4.605 -29.547 1.00 40.69 135 THR A CA 1
ATOM 1000 C C . THR A 1 135 ? -2.024 -3.829 -29.112 1.00 40.69 135 THR A C 1
ATOM 1002 O O . THR A 1 135 ? -2.855 -3.557 -29.975 1.00 40.69 135 THR A O 1
ATOM 1005 N N . THR A 1 136 ? -2.173 -3.422 -27.843 1.00 47.50 136 THR A N 1
ATOM 1006 C CA . THR A 1 136 ? -3.330 -2.614 -27.415 1.00 47.50 136 THR A CA 1
ATOM 1007 C C . THR A 1 136 ? -2.939 -1.155 -27.171 1.00 47.50 136 THR A C 1
ATOM 1009 O O . THR A 1 136 ? -2.162 -0.828 -26.280 1.00 47.50 136 THR A O 1
ATOM 1012 N N . THR A 1 137 ? -3.538 -0.238 -27.935 1.00 56.03 137 THR A N 1
ATOM 1013 C CA . THR A 1 137 ? -3.525 1.216 -27.658 1.00 56.03 137 THR A CA 1
ATOM 1014 C C . THR A 1 137 ? -4.346 1.570 -26.404 1.00 56.03 137 THR A C 1
ATOM 1016 O O . THR A 1 137 ? -4.443 2.733 -26.022 1.00 56.03 137 THR A O 1
ATOM 1019 N N . SER A 1 138 ? -4.974 0.573 -25.776 1.00 58.50 138 SER A N 1
ATOM 1020 C CA . SER A 1 138 ? -5.873 0.688 -24.632 1.00 58.50 138 SER A CA 1
ATOM 1021 C C . SER A 1 138 ? -5.374 -0.131 -23.443 1.00 58.50 138 SER A C 1
ATOM 1023 O O . SER A 1 138 ? -4.699 -1.150 -23.606 1.00 58.50 138 SER A O 1
ATOM 1025 N N . CYS A 1 139 ? -5.735 0.322 -22.243 1.00 66.62 139 CYS A N 1
ATOM 1026 C CA . CYS A 1 139 ? -5.373 -0.335 -20.996 1.00 66.62 139 CYS A CA 1
ATOM 1027 C C . CYS A 1 139 ? -6.110 -1.678 -20.807 1.00 66.62 139 CYS A C 1
ATOM 1029 O O . CYS A 1 139 ? -7.244 -1.815 -21.277 1.00 66.62 139 CYS A O 1
ATOM 1031 N N . PRO A 1 140 ? -5.498 -2.665 -20.119 1.00 66.69 140 PRO A N 1
ATOM 1032 C CA . PRO A 1 140 ? -6.146 -3.933 -19.785 1.00 66.69 140 PRO A CA 1
ATOM 1033 C C . PRO A 1 140 ? -7.468 -3.737 -19.033 1.00 66.69 140 PRO A C 1
ATOM 1035 O O . PRO A 1 140 ? -7.618 -2.801 -18.241 1.00 66.69 140 PRO A O 1
ATOM 1038 N N . SER A 1 141 ? -8.424 -4.644 -19.236 1.00 62.84 141 SER A N 1
ATOM 1039 C CA . SER A 1 141 ? -9.710 -4.631 -18.531 1.00 62.84 141 SER A CA 1
ATOM 1040 C C . SER A 1 141 ? -9.508 -4.612 -17.012 1.00 62.84 141 SER A C 1
ATOM 1042 O O . SER A 1 141 ? -8.833 -5.486 -16.473 1.00 62.84 141 SER A O 1
ATOM 1044 N N . GLY A 1 142 ? -10.096 -3.624 -16.329 1.00 62.34 142 GLY A N 1
ATOM 1045 C CA . GLY A 1 142 ? -9.927 -3.420 -14.883 1.00 62.34 142 GLY A CA 1
ATOM 1046 C C . GLY A 1 142 ? -8.822 -2.431 -14.497 1.00 62.34 142 GLY A C 1
ATO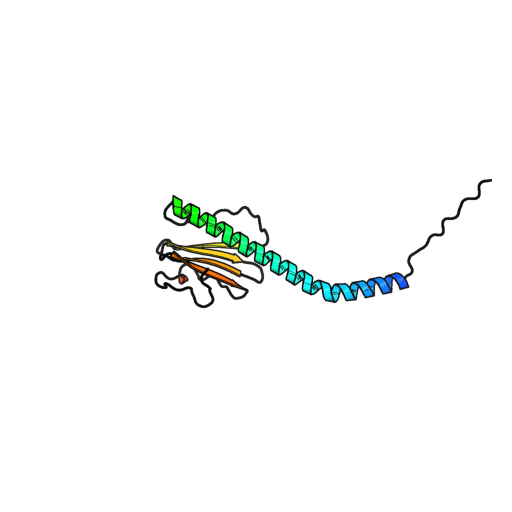M 1047 O O . GLY A 1 142 ? -8.595 -2.221 -13.310 1.00 62.34 142 GLY A O 1
ATOM 1048 N N . THR A 1 143 ? -8.163 -1.794 -15.471 1.00 65.75 143 THR A N 1
ATOM 1049 C CA . THR A 1 143 ? -7.204 -0.702 -15.246 1.00 65.75 143 THR A CA 1
ATOM 1050 C C . THR A 1 143 ? -7.698 0.600 -15.887 1.00 65.75 143 THR A C 1
ATOM 1052 O O . THR A 1 143 ? -8.428 0.584 -16.877 1.00 65.75 143 THR A O 1
ATOM 1055 N N . SER A 1 144 ? -7.333 1.737 -15.303 1.00 62.66 144 SER A N 1
ATOM 1056 C CA . SER A 1 144 ? -7.617 3.080 -15.810 1.00 62.66 144 SER A CA 1
ATOM 1057 C C . SER A 1 144 ? -6.387 3.672 -16.503 1.00 62.66 144 SER A C 1
ATOM 1059 O O . SER A 1 144 ? -5.252 3.422 -16.093 1.00 62.66 144 SER A O 1
ATOM 1061 N N . ALA A 1 145 ? -6.604 4.487 -17.536 1.00 59.97 145 ALA A N 1
ATOM 1062 C CA . ALA A 1 145 ? -5.550 5.359 -18.048 1.00 59.97 145 ALA A CA 1
ATOM 1063 C C . ALA A 1 145 ? -5.198 6.398 -16.971 1.00 59.97 145 ALA A C 1
ATOM 1065 O O . ALA A 1 145 ? -6.102 6.939 -16.327 1.00 59.97 145 ALA A O 1
ATOM 1066 N N . PHE A 1 146 ? -3.901 6.613 -16.757 1.00 55.91 146 PHE A N 1
ATOM 1067 C CA . PHE A 1 146 ? -3.376 7.642 -15.857 1.00 55.91 146 PHE A CA 1
ATOM 1068 C C . PHE A 1 146 ? -3.045 8.916 -16.626 1.00 55.91 146 PHE A C 1
ATOM 1070 O O . PHE A 1 146 ? -2.484 8.789 -17.740 1.00 55.91 146 PHE A O 1
#

Secondary structure (DSSP, 8-state):
-PPP------PPPHHHHHHHHHHHHHHHHHHHHHHHHHHHHHHHHHHHHHHHHHHHHHHHHHHHHSS--SS-----SS-TTPEEEEEEETTTTEEEEEEE-SS-EEEEEE-TT--EEEEEETT-PPPPTTTT-TT-SSPPTT-EE-